Protein AF-A0A8H4XU23-F1 (afdb_monomer_lite)

Foldseek 3Di:
DDPPPVLDFPDFDDCVVDPPQVSVLSVLCRPSPPVSRDDPVVSCPRPVNVVVCVVPVPDDPPPPDDDDDDDDDDDDDDDDDDDDDDDD

Radius of gyration: 23.23 Å; chains: 1; bounding box: 46×49×55 Å

Secondary structure (DSSP, 8-state):
---TTS-PPPPPPPTTTS-HHHHHHHHHHT-SSTTTSPPHHHHHTSHHHHHHHHHH-S------------------------------

pLDDT: mean 75.39, std 20.47, range [39.84, 98.0]

Sequence (88 aa):
MYNIAQGNQPQLPTREQLSDIGIDFLSRCFERDPLKRPTAAELLQHEWIVSIRNQVVVEPQTPVSDAGSSTASNSSAASSRHNSSTYL

Structure (mmCIF, N/CA/C/O backbone):
data_AF-A0A8H4XU23-F1
#
_entry.id   AF-A0A8H4XU23-F1
#
loop_
_atom_site.group_PDB
_atom_site.id
_atom_site.type_symbol
_atom_site.label_atom_id
_atom_site.label_alt_id
_atom_site.label_comp_id
_atom_site.label_asym_id
_atom_site.label_entity_id
_atom_site.label_seq_id
_atom_site.pdbx_PDB_ins_code
_atom_site.Cartn_x
_atom_site.Cartn_y
_atom_site.Cartn_z
_atom_site.occupancy
_atom_site.B_iso_or_equiv
_atom_site.auth_seq_id
_atom_site.auth_comp_id
_atom_site.auth_asym_id
_atom_site.auth_atom_id
_atom_site.pdbx_PDB_model_num
ATOM 1 N N . MET A 1 1 ? 17.415 18.266 5.799 1.00 55.78 1 MET A N 1
ATOM 2 C CA . MET A 1 1 ? 18.358 17.420 5.034 1.00 55.78 1 MET A CA 1
ATOM 3 C C . MET A 1 1 ? 17.516 16.622 4.041 1.00 55.78 1 MET A C 1
ATOM 5 O O . MET A 1 1 ? 16.539 16.025 4.473 1.00 55.78 1 MET A O 1
ATOM 9 N N . TYR A 1 2 ? 17.763 16.737 2.732 1.00 57.75 2 TYR A N 1
ATOM 10 C CA . TYR A 1 2 ? 16.886 16.170 1.696 1.00 57.75 2 TYR A CA 1
ATOM 11 C C . TYR A 1 2 ? 17.295 14.719 1.386 1.00 57.75 2 TYR A C 1
ATOM 13 O O . TYR A 1 2 ? 18.357 14.494 0.819 1.00 57.75 2 TYR A O 1
ATOM 21 N N . ASN A 1 3 ? 16.457 13.739 1.744 1.00 66.88 3 ASN A N 1
ATOM 22 C CA . ASN A 1 3 ? 16.723 12.295 1.578 1.00 66.88 3 ASN A CA 1
ATOM 23 C C . ASN A 1 3 ? 16.358 11.749 0.182 1.00 66.88 3 ASN A C 1
ATOM 25 O O . ASN A 1 3 ? 16.151 10.547 0.008 1.00 66.88 3 ASN A O 1
ATOM 29 N N . ILE A 1 4 ? 16.233 12.619 -0.820 1.00 63.06 4 ILE A N 1
ATOM 30 C CA . ILE A 1 4 ? 15.853 12.206 -2.172 1.00 63.06 4 ILE A CA 1
ATOM 31 C C . ILE A 1 4 ? 16.989 11.392 -2.821 1.00 63.06 4 ILE A C 1
ATOM 33 O O . ILE A 1 4 ? 18.157 11.752 -2.715 1.00 63.06 4 ILE A O 1
ATOM 37 N N . ALA A 1 5 ? 16.638 10.275 -3.468 1.00 60.03 5 ALA A N 1
ATOM 38 C CA . ALA A 1 5 ? 17.527 9.373 -4.222 1.00 60.03 5 ALA A CA 1
ATOM 39 C C . ALA A 1 5 ? 18.583 8.547 -3.444 1.00 60.03 5 ALA A C 1
ATOM 41 O O . ALA A 1 5 ? 19.261 7.728 -4.054 1.00 60.03 5 ALA A O 1
ATOM 42 N N . GLN A 1 6 ? 18.684 8.655 -2.113 1.00 67.69 6 GLN A N 1
ATOM 43 C CA . GLN A 1 6 ? 19.620 7.846 -1.295 1.00 67.69 6 GLN A CA 1
ATOM 44 C C . GLN A 1 6 ? 19.172 6.384 -1.101 1.00 67.69 6 GLN A C 1
ATOM 46 O O . GLN A 1 6 ? 19.807 5.621 -0.381 1.00 67.69 6 GLN A O 1
ATOM 51 N N . GLY A 1 7 ? 18.032 5.996 -1.681 1.00 67.56 7 GLY A N 1
ATOM 52 C CA . GLY A 1 7 ? 17.491 4.650 -1.542 1.00 67.56 7 GLY A CA 1
ATOM 53 C C . GLY A 1 7 ? 17.074 4.294 -0.117 1.00 67.56 7 GLY A C 1
ATOM 54 O O . GLY A 1 7 ? 16.831 3.123 0.132 1.00 67.56 7 GLY A O 1
ATOM 55 N N . ASN A 1 8 ? 16.973 5.249 0.814 1.00 74.19 8 ASN A N 1
ATOM 56 C CA . ASN A 1 8 ? 16.493 5.013 2.175 1.00 74.19 8 ASN A CA 1
ATOM 57 C C . ASN A 1 8 ? 14.961 4.960 2.201 1.00 74.19 8 ASN A C 1
ATOM 59 O O . ASN A 1 8 ? 14.293 5.871 1.713 1.00 74.19 8 ASN A O 1
ATOM 63 N N . GLN A 1 9 ? 14.413 3.887 2.774 1.00 73.00 9 GLN A N 1
ATOM 64 C CA . GLN A 1 9 ? 12.979 3.734 2.999 1.00 73.00 9 GLN A CA 1
ATOM 65 C C . GLN A 1 9 ? 12.523 4.829 3.974 1.00 73.00 9 GLN A C 1
ATOM 67 O O . GLN A 1 9 ? 13.233 5.075 4.956 1.00 73.00 9 GLN A O 1
ATOM 72 N N . PRO A 1 10 ? 11.369 5.480 3.755 1.00 82.00 10 PRO A N 1
ATOM 73 C CA . PRO A 1 10 ? 10.761 6.278 4.811 1.00 82.00 10 PRO A CA 1
ATOM 74 C C . PRO A 1 10 ? 10.527 5.414 6.055 1.00 82.00 10 PRO A C 1
ATOM 76 O O . PRO A 1 10 ? 10.232 4.223 5.950 1.00 82.00 10 PRO A O 1
ATOM 79 N N . GLN A 1 11 ? 10.665 6.028 7.230 1.00 86.62 11 GLN A N 1
ATOM 80 C CA . GLN A 1 11 ? 10.303 5.370 8.481 1.00 86.62 11 GLN A CA 1
ATOM 81 C C . GLN A 1 11 ? 8.798 5.096 8.483 1.00 86.62 11 GLN A C 1
ATOM 83 O O . GLN A 1 11 ? 8.007 5.989 8.169 1.00 86.62 11 GLN A O 1
ATOM 88 N N . LEU A 1 12 ? 8.416 3.863 8.813 1.00 89.50 12 LEU A N 1
ATOM 89 C CA . LEU A 1 12 ? 7.012 3.491 8.949 1.00 89.50 12 LEU A CA 1
ATOM 90 C C . LEU A 1 12 ? 6.440 4.044 10.266 1.00 89.50 12 LEU A C 1
ATOM 92 O O . LEU A 1 12 ? 7.179 4.166 11.247 1.00 89.50 12 LEU A O 1
ATOM 96 N N . PRO A 1 13 ? 5.139 4.384 10.299 1.00 93.12 13 PRO A N 1
ATOM 97 C CA . PRO A 1 13 ? 4.467 4.794 11.527 1.00 93.12 13 PRO A CA 1
ATOM 98 C C . PRO A 1 13 ? 4.453 3.661 12.560 1.00 93.12 13 PRO A C 1
ATOM 100 O O . PRO A 1 13 ? 4.550 2.480 12.213 1.00 93.12 13 PRO A O 1
ATOM 103 N N . THR A 1 14 ? 4.308 4.018 13.835 1.00 93.06 14 THR A N 1
ATOM 104 C CA . THR A 1 14 ? 4.164 3.029 14.911 1.00 93.06 14 THR A CA 1
ATOM 105 C C . THR A 1 14 ? 2.739 2.464 14.962 1.00 93.06 14 THR A C 1
ATOM 107 O O . THR A 1 14 ? 1.808 3.030 14.382 1.00 93.06 14 THR A O 1
ATOM 110 N N . ARG A 1 15 ? 2.545 1.344 15.673 1.00 91.50 15 ARG A N 1
ATOM 111 C CA . ARG A 1 15 ? 1.244 0.650 15.771 1.00 91.50 15 ARG A CA 1
ATOM 112 C C . ARG A 1 15 ? 0.156 1.480 16.458 1.00 91.50 15 ARG A C 1
ATOM 114 O O . ARG A 1 15 ? -1.029 1.237 16.264 1.00 91.50 15 ARG A O 1
ATOM 121 N N . GLU A 1 16 ? 0.550 2.473 17.247 1.00 93.62 16 GLU A N 1
ATOM 122 C CA . GLU A 1 16 ? -0.355 3.418 17.901 1.00 93.62 16 GLU A CA 1
ATOM 123 C C . GLU A 1 16 ? -0.866 4.491 16.927 1.00 93.62 16 GLU A C 1
ATOM 125 O O . GLU A 1 16 ? -1.924 5.073 17.149 1.00 93.62 16 GLU A O 1
ATOM 130 N N . GLN A 1 17 ? -0.120 4.762 15.852 1.00 94.19 17 GLN A N 1
ATOM 131 C CA . GLN A 1 17 ? -0.469 5.752 14.828 1.00 94.19 17 GLN A CA 1
ATOM 132 C C . GLN A 1 17 ? -1.249 5.132 13.669 1.00 94.19 17 GLN A C 1
ATOM 134 O O . GLN A 1 17 ? -2.033 5.819 13.013 1.00 94.19 17 GLN A O 1
ATOM 139 N N . LEU A 1 18 ? -1.012 3.849 13.388 1.00 94.38 18 LEU A N 1
ATOM 140 C CA . LEU A 1 18 ? -1.642 3.141 12.288 1.00 94.38 18 LEU A CA 1
ATOM 141 C C . LEU A 1 18 ? -1.847 1.666 12.633 1.00 94.38 18 LEU A C 1
ATOM 143 O O . LEU A 1 18 ? -0.955 1.009 13.159 1.00 94.38 18 LEU A O 1
ATOM 147 N N . SER A 1 19 ? -3.014 1.130 12.272 1.00 95.56 19 SER A N 1
ATOM 148 C CA . SER A 1 19 ? -3.311 -0.300 12.405 1.00 95.56 19 SER A CA 1
ATOM 149 C C . SER A 1 19 ? -2.279 -1.172 11.682 1.00 95.56 19 SER A C 1
ATOM 151 O O . SER A 1 19 ? -1.798 -0.779 10.617 1.00 95.56 19 SER A O 1
ATOM 153 N N . ASP A 1 20 ? -2.055 -2.396 12.168 1.00 96.12 20 ASP A N 1
ATOM 154 C CA . ASP A 1 20 ? -1.136 -3.373 11.560 1.00 96.12 20 ASP A CA 1
ATOM 155 C C . ASP A 1 20 ? -1.371 -3.562 10.049 1.00 96.12 20 ASP A C 1
ATOM 157 O O . ASP A 1 20 ? -0.424 -3.586 9.266 1.00 96.12 20 ASP A O 1
ATOM 161 N N . ILE A 1 21 ? -2.634 -3.606 9.613 1.00 96.75 21 ILE A N 1
ATOM 162 C CA . ILE A 1 21 ? -2.992 -3.768 8.195 1.00 96.75 21 ILE A CA 1
ATOM 163 C C . ILE A 1 21 ? -2.689 -2.521 7.347 1.00 96.75 21 ILE A C 1
ATOM 165 O O . ILE A 1 21 ? -2.399 -2.621 6.157 1.00 96.75 21 ILE A O 1
ATOM 169 N N . GLY A 1 22 ? -2.718 -1.338 7.960 1.00 96.00 22 GLY A N 1
ATOM 170 C CA . GLY A 1 22 ? -2.297 -0.094 7.318 1.00 96.00 22 GLY A CA 1
ATOM 171 C C . GLY A 1 22 ? -0.778 0.003 7.208 1.00 96.00 22 GLY A C 1
ATOM 172 O O . GLY A 1 22 ? -0.260 0.463 6.192 1.00 96.00 22 GLY A O 1
ATOM 173 N N . ILE A 1 23 ? -0.052 -0.487 8.216 1.00 96.75 23 ILE A N 1
ATOM 174 C CA . ILE A 1 23 ? 1.410 -0.597 8.15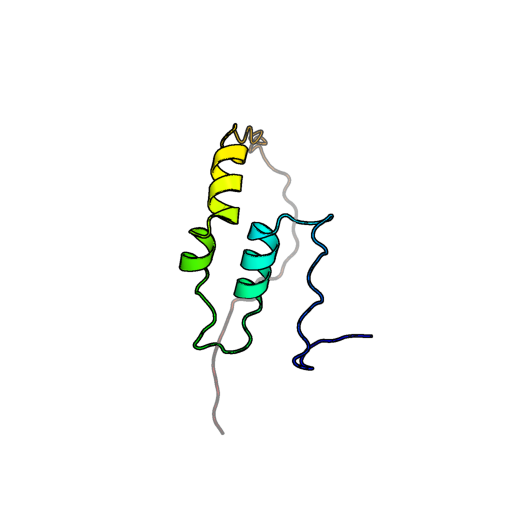6 1.00 96.75 23 ILE A CA 1
ATOM 175 C C . ILE A 1 23 ? 1.818 -1.580 7.047 1.00 96.75 23 ILE A C 1
ATOM 177 O O . ILE A 1 23 ? 2.720 -1.260 6.272 1.00 96.75 23 ILE A O 1
ATOM 181 N N . ASP A 1 24 ? 1.122 -2.716 6.900 1.00 96.56 24 ASP A N 1
ATOM 182 C CA . ASP A 1 24 ? 1.352 -3.664 5.794 1.00 96.56 24 ASP A CA 1
ATOM 183 C C . ASP A 1 24 ? 1.144 -3.004 4.422 1.00 96.56 24 ASP A C 1
ATOM 185 O O . ASP A 1 24 ? 1.999 -3.104 3.539 1.00 96.56 24 ASP A O 1
ATOM 189 N N . PHE A 1 25 ? 0.062 -2.234 4.262 1.00 97.19 25 PHE A N 1
ATOM 190 C CA . PHE A 1 25 ? -0.189 -1.479 3.033 1.00 97.19 25 PHE A CA 1
ATOM 191 C C . PHE A 1 25 ? 0.959 -0.515 2.692 1.00 97.19 25 PHE A C 1
ATOM 193 O O . PHE A 1 25 ? 1.420 -0.477 1.548 1.00 97.19 25 PHE A O 1
ATOM 200 N N . LEU A 1 26 ? 1.450 0.252 3.673 1.00 95.81 26 LEU A N 1
ATOM 201 C CA . LEU A 1 26 ? 2.579 1.164 3.468 1.00 95.81 26 LEU A CA 1
ATOM 202 C C . LEU A 1 26 ? 3.865 0.411 3.122 1.00 95.81 26 LEU A C 1
ATOM 204 O O . LEU A 1 26 ? 4.587 0.829 2.216 1.00 95.81 26 LEU A O 1
ATOM 208 N N . SER A 1 27 ? 4.127 -0.716 3.784 1.00 94.19 27 SER A N 1
ATOM 209 C CA . SER A 1 27 ? 5.271 -1.575 3.472 1.00 94.19 27 SER A CA 1
ATOM 210 C C . SER A 1 27 ? 5.247 -2.016 2.005 1.00 94.19 27 SER A C 1
ATOM 212 O O . SER A 1 27 ? 6.253 -1.895 1.308 1.00 94.19 27 SER A O 1
ATOM 214 N N . ARG A 1 28 ? 4.080 -2.429 1.492 1.00 95.25 28 ARG A N 1
ATOM 215 C CA . ARG A 1 28 ? 3.886 -2.786 0.075 1.00 95.25 28 ARG A CA 1
ATOM 216 C C . ARG A 1 28 ? 4.084 -1.601 -0.869 1.00 95.25 28 ARG A C 1
ATOM 218 O O . ARG A 1 28 ? 4.700 -1.746 -1.922 1.00 95.25 28 ARG A O 1
ATOM 225 N N . CYS A 1 29 ? 3.596 -0.416 -0.498 1.00 94.81 29 CYS A N 1
ATOM 226 C CA . CYS A 1 29 ? 3.770 0.802 -1.298 1.00 94.81 29 CYS A CA 1
ATOM 227 C C . CYS A 1 29 ? 5.245 1.178 -1.477 1.00 94.81 29 CYS A C 1
ATOM 229 O O . CYS A 1 29 ? 5.618 1.742 -2.515 1.00 94.81 29 CYS A O 1
ATOM 231 N N . PHE A 1 30 ? 6.056 0.870 -0.465 1.00 92.44 30 PHE A N 1
ATOM 232 C CA . PHE A 1 30 ? 7.479 1.161 -0.402 1.00 92.44 30 PHE A CA 1
ATOM 233 C C . PHE A 1 30 ? 8.369 -0.017 -0.816 1.00 92.44 30 PHE A C 1
ATOM 235 O O . PHE A 1 30 ? 9.581 0.075 -0.646 1.00 92.44 30 PHE A O 1
ATOM 242 N N . GLU A 1 31 ? 7.834 -1.088 -1.404 1.00 93.25 31 GLU A N 1
ATOM 243 C CA . GLU A 1 31 ? 8.667 -2.164 -1.946 1.00 93.25 31 GLU A CA 1
ATOM 244 C C . GLU A 1 31 ? 9.728 -1.593 -2.907 1.00 93.25 31 GLU A C 1
ATOM 246 O O . GLU A 1 31 ? 9.415 -0.852 -3.848 1.00 93.25 31 GLU A O 1
ATOM 251 N N . ARG A 1 32 ? 11.002 -1.879 -2.610 1.00 90.00 32 ARG A N 1
ATOM 252 C CA . ARG A 1 32 ? 12.147 -1.320 -3.341 1.00 90.00 32 ARG A CA 1
ATOM 253 C C . ARG A 1 32 ? 12.365 -2.032 -4.658 1.00 90.00 32 ARG A C 1
ATOM 255 O O . ARG A 1 32 ? 12.793 -1.394 -5.617 1.00 90.00 32 ARG A O 1
ATOM 262 N N . ASP A 1 33 ? 12.136 -3.339 -4.677 1.00 92.00 33 ASP A N 1
ATOM 263 C CA . ASP A 1 33 ? 12.282 -4.135 -5.883 1.00 92.00 33 ASP A CA 1
ATOM 264 C C . ASP A 1 33 ? 11.088 -3.852 -6.811 1.00 92.00 33 ASP A C 1
ATOM 266 O O . ASP A 1 33 ? 9.958 -4.229 -6.489 1.00 92.00 33 ASP A O 1
ATOM 270 N N . PRO A 1 34 ? 11.293 -3.200 -7.970 1.00 92.19 34 PRO A N 1
ATOM 271 C CA . PRO A 1 34 ? 10.194 -2.848 -8.861 1.00 92.19 34 PRO A CA 1
ATOM 272 C C . PRO A 1 34 ? 9.462 -4.075 -9.413 1.00 92.19 34 PRO A C 1
ATOM 274 O O . PRO A 1 34 ? 8.303 -3.949 -9.790 1.00 92.19 34 PRO A O 1
ATOM 277 N N . LEU A 1 35 ? 10.107 -5.248 -9.449 1.00 95.62 35 LEU A N 1
ATOM 278 C CA . LEU A 1 35 ? 9.480 -6.491 -9.903 1.00 95.62 35 LEU A CA 1
ATOM 279 C C . LEU A 1 35 ? 8.571 -7.111 -8.836 1.00 95.62 35 LEU A C 1
ATOM 281 O O . LEU A 1 35 ? 7.686 -7.892 -9.172 1.00 95.62 35 LEU A O 1
ATOM 285 N N . LYS A 1 36 ? 8.782 -6.772 -7.559 1.00 95.75 36 LYS A N 1
ATOM 286 C CA . LYS A 1 36 ? 7.936 -7.206 -6.435 1.00 95.75 36 LYS A CA 1
ATOM 287 C C . LYS A 1 36 ? 6.906 -6.160 -6.040 1.00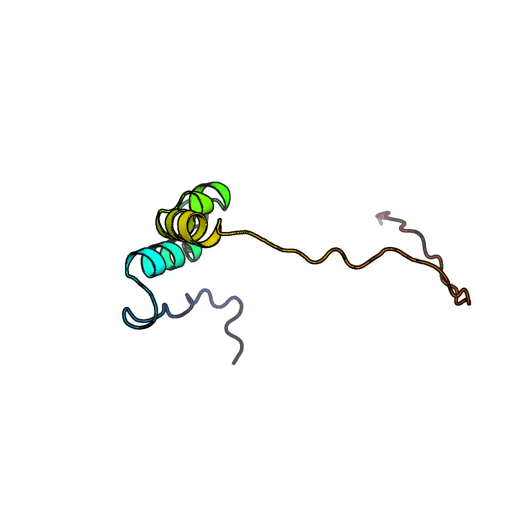 95.75 36 LYS A C 1
ATOM 289 O O . LYS A 1 36 ? 5.936 -6.490 -5.359 1.00 95.75 36 LYS A O 1
ATOM 294 N N . ARG A 1 37 ? 7.128 -4.901 -6.423 1.00 96.69 37 ARG A N 1
ATOM 295 C CA . ARG A 1 37 ? 6.258 -3.791 -6.058 1.00 96.69 37 ARG A CA 1
ATOM 296 C C . ARG A 1 37 ? 4.886 -3.972 -6.711 1.00 96.69 37 ARG A C 1
ATOM 298 O O . ARG A 1 37 ? 4.806 -3.968 -7.939 1.00 96.69 37 ARG A O 1
ATOM 305 N N . PRO A 1 38 ? 3.809 -4.080 -5.917 1.00 97.75 38 PRO A N 1
ATOM 306 C CA . PRO A 1 38 ? 2.475 -4.216 -6.471 1.00 97.75 38 PRO A CA 1
ATOM 307 C C . PRO A 1 38 ? 2.088 -2.967 -7.260 1.00 97.75 38 PRO A C 1
ATOM 309 O O . PRO A 1 38 ? 2.483 -1.836 -6.952 1.00 97.75 38 PRO A O 1
ATOM 312 N N . THR A 1 39 ? 1.279 -3.184 -8.283 1.00 98.00 39 THR A N 1
ATOM 313 C CA . THR A 1 39 ? 0.677 -2.130 -9.086 1.00 98.00 39 THR A CA 1
ATOM 314 C C . THR A 1 39 ? -0.318 -1.315 -8.262 1.00 98.00 39 THR A C 1
ATOM 316 O O . THR A 1 39 ? -0.858 -1.762 -7.249 1.00 98.00 39 THR A O 1
ATOM 319 N N . ALA A 1 40 ? -0.618 -0.102 -8.731 1.00 96.62 40 ALA A N 1
ATOM 320 C CA . ALA A 1 40 ? -1.651 0.726 -8.114 1.00 96.62 40 ALA A CA 1
ATOM 321 C C . ALA A 1 40 ? -3.020 0.026 -8.102 1.00 96.62 40 ALA A C 1
ATOM 323 O O . ALA A 1 40 ? -3.757 0.153 -7.129 1.00 96.62 40 ALA A O 1
ATOM 324 N N . ALA A 1 41 ? -3.339 -0.733 -9.159 1.00 97.06 41 ALA A N 1
ATOM 325 C CA . ALA A 1 41 ? -4.557 -1.526 -9.212 1.00 97.06 41 ALA A CA 1
ATOM 326 C C . ALA A 1 41 ? -4.585 -2.528 -8.052 1.00 97.06 41 ALA A C 1
ATOM 328 O O . ALA A 1 41 ? -5.497 -2.448 -7.242 1.00 97.06 41 ALA A O 1
ATOM 329 N N . GLU A 1 42 ? -3.557 -3.361 -7.894 1.00 97.62 42 GLU A N 1
ATOM 330 C CA . GLU A 1 42 ? -3.481 -4.353 -6.809 1.00 97.62 42 GLU A CA 1
ATOM 331 C C . GLU A 1 42 ? -3.534 -3.710 -5.415 1.00 97.62 42 GLU A C 1
ATOM 333 O O . GLU A 1 42 ? -4.237 -4.193 -4.528 1.00 97.62 42 GLU A O 1
ATOM 338 N N . LEU A 1 43 ? -2.852 -2.576 -5.219 1.00 97.56 43 LEU A N 1
ATOM 339 C CA . LEU A 1 43 ? -2.887 -1.825 -3.960 1.00 97.56 43 LEU A CA 1
ATOM 340 C C . LEU A 1 43 ? -4.298 -1.321 -3.614 1.00 97.56 43 LEU A C 1
ATOM 342 O O . LEU A 1 43 ? -4.677 -1.330 -2.445 1.00 97.56 43 LEU A O 1
ATOM 346 N N . LEU A 1 44 ? -5.110 -0.932 -4.602 1.00 96.19 44 LEU A N 1
ATOM 347 C CA . LEU A 1 44 ? -6.499 -0.512 -4.371 1.00 96.19 44 LEU A CA 1
ATOM 348 C C . LEU A 1 44 ? -7.412 -1.661 -3.912 1.00 96.19 44 LEU A C 1
ATOM 350 O O . LEU A 1 44 ? -8.464 -1.391 -3.336 1.00 96.19 44 LEU A O 1
ATOM 354 N N . GLN A 1 45 ? -7.037 -2.923 -4.151 1.00 96.81 45 GLN A N 1
ATOM 355 C CA . GLN A 1 45 ? -7.744 -4.093 -3.613 1.00 96.81 45 GLN A CA 1
ATOM 356 C C . GLN A 1 45 ? -7.268 -4.497 -2.210 1.00 96.81 45 GLN A C 1
ATOM 358 O O . GLN A 1 45 ? -7.834 -5.417 -1.628 1.00 96.81 45 GLN A O 1
ATOM 363 N N . HIS A 1 46 ? -6.251 -3.841 -1.647 1.00 97.81 46 HIS A N 1
ATOM 364 C CA . HIS A 1 46 ? -5.755 -4.183 -0.320 1.00 97.81 46 HIS A CA 1
ATOM 365 C C . HIS A 1 46 ? -6.833 -3.966 0.752 1.00 97.81 46 HIS A C 1
ATOM 367 O O . HIS A 1 46 ? -7.497 -2.929 0.770 1.00 97.81 46 HIS A O 1
ATOM 373 N N . GLU A 1 47 ? -6.949 -4.902 1.695 1.00 96.19 47 GLU A N 1
ATOM 374 C CA . GLU A 1 47 ? -7.952 -4.902 2.773 1.00 96.19 47 GLU A CA 1
ATOM 375 C C . GLU A 1 47 ? -8.038 -3.563 3.525 1.00 96.19 47 GLU A C 1
ATOM 377 O O . GLU A 1 47 ? -9.124 -3.069 3.838 1.00 96.19 47 GLU A O 1
ATOM 382 N N . TRP A 1 48 ? -6.892 -2.914 3.756 1.00 96.31 48 TRP A N 1
ATOM 383 C CA . TRP A 1 48 ? -6.863 -1.594 4.389 1.00 96.31 48 TRP A CA 1
ATOM 384 C C . TRP A 1 48 ? -7.610 -0.524 3.570 1.00 96.31 48 TRP A C 1
ATOM 386 O O . TRP A 1 48 ? -8.423 0.206 4.124 1.00 96.31 48 TRP A O 1
ATOM 396 N N . ILE A 1 49 ? -7.429 -0.473 2.246 1.00 95.38 49 ILE A N 1
ATOM 397 C CA . ILE A 1 49 ? -8.142 0.474 1.372 1.00 95.38 49 ILE A CA 1
ATOM 398 C C . ILE A 1 49 ? -9.621 0.102 1.235 1.00 95.38 49 ILE A C 1
ATOM 400 O O . ILE A 1 49 ? -10.491 0.973 1.306 1.00 95.38 49 ILE A O 1
ATOM 404 N N . VAL A 1 50 ? -9.922 -1.186 1.067 1.00 94.75 50 VAL A N 1
ATOM 405 C CA . VAL A 1 50 ? -11.300 -1.676 0.922 1.00 94.75 50 VAL A CA 1
ATOM 406 C C . VAL A 1 50 ? -12.123 -1.365 2.173 1.00 94.75 50 VAL A C 1
ATOM 408 O O . VAL A 1 50 ? -13.248 -0.873 2.062 1.00 94.75 50 VAL A O 1
ATOM 411 N N . SER A 1 51 ? -11.552 -1.576 3.362 1.00 92.31 51 SER A N 1
ATOM 412 C CA . SER A 1 51 ? -12.214 -1.258 4.631 1.00 92.31 51 SER A CA 1
ATOM 413 C C . SER A 1 51 ? -12.504 0.239 4.785 1.00 92.31 51 SER A C 1
ATOM 415 O O . SER A 1 51 ? -13.600 0.591 5.218 1.00 92.31 51 SER A O 1
ATOM 417 N N . ILE A 1 52 ? -11.590 1.120 4.356 1.00 90.69 52 ILE A N 1
ATOM 418 C CA . ILE A 1 52 ? -11.814 2.574 4.337 1.00 90.69 52 ILE A CA 1
ATOM 419 C C . ILE A 1 52 ? -12.933 2.931 3.359 1.00 90.69 52 ILE A C 1
ATOM 421 O O . ILE A 1 52 ? -13.838 3.677 3.720 1.00 90.69 52 ILE A O 1
ATOM 425 N N . ARG A 1 53 ? -12.935 2.378 2.139 1.00 88.81 53 ARG A N 1
ATOM 426 C CA . ARG A 1 53 ? -13.996 2.651 1.154 1.00 88.81 53 ARG A CA 1
ATOM 427 C C . ARG A 1 53 ? -15.370 2.284 1.705 1.00 88.81 53 ARG A C 1
ATOM 429 O O . ARG A 1 53 ? -16.306 3.060 1.569 1.00 88.81 53 ARG A O 1
ATOM 436 N N . ASN A 1 54 ? -15.482 1.139 2.371 1.00 86.50 54 ASN A N 1
ATOM 437 C CA . ASN A 1 54 ? -16.742 0.706 2.970 1.00 86.50 54 ASN A CA 1
ATOM 438 C C . ASN A 1 54 ? -17.213 1.640 4.100 1.00 86.50 54 ASN A C 1
ATOM 440 O O . ASN A 1 54 ? -18.414 1.769 4.308 1.00 86.50 54 ASN A O 1
ATOM 444 N N . GLN A 1 55 ? -16.292 2.311 4.797 1.00 81.06 55 GLN A N 1
ATOM 445 C CA . GLN A 1 55 ? -16.610 3.296 5.837 1.00 81.06 55 GLN A CA 1
ATOM 446 C C . GLN A 1 55 ? -16.919 4.693 5.268 1.00 81.06 55 GLN A C 1
ATOM 448 O O . GLN A 1 55 ? -17.739 5.413 5.828 1.00 81.06 55 GLN A O 1
ATOM 453 N N . VAL A 1 56 ? -16.285 5.078 4.155 1.00 73.44 56 VAL A N 1
ATOM 454 C CA . VAL A 1 56 ? -16.362 6.427 3.557 1.00 73.44 56 VAL A CA 1
ATOM 455 C C . VAL A 1 56 ? -17.489 6.566 2.520 1.00 73.44 56 VAL A C 1
ATOM 457 O O . VAL A 1 56 ? -17.857 7.678 2.165 1.00 73.44 56 VAL A O 1
ATOM 460 N N . VAL A 1 57 ? -18.117 5.472 2.072 1.00 58.94 57 VAL A N 1
ATOM 461 C CA . VAL A 1 57 ? -19.292 5.496 1.161 1.00 58.94 57 VAL A CA 1
ATOM 462 C C . VAL A 1 57 ? -20.561 6.103 1.806 1.00 58.94 57 VAL A C 1
ATOM 464 O O . VAL A 1 57 ? -21.615 6.176 1.176 1.00 58.94 57 VAL A O 1
ATOM 467 N N . VAL A 1 58 ? -20.463 6.661 3.016 1.00 56.19 58 VAL A N 1
ATOM 468 C CA . VAL A 1 58 ? -21.423 7.647 3.532 1.00 56.19 58 VAL A CA 1
ATOM 469 C C . VAL A 1 58 ? -21.179 9.002 2.834 1.00 56.19 58 VAL A C 1
ATOM 471 O O . VAL A 1 58 ? -20.540 9.892 3.374 1.00 56.19 58 VAL A O 1
ATOM 474 N N . GLU A 1 59 ? -21.682 9.101 1.600 1.00 55.44 59 GLU A N 1
ATOM 475 C CA . GLU A 1 59 ? -22.112 10.312 0.876 1.00 55.44 59 GLU A CA 1
ATOM 476 C C . GLU A 1 59 ? -21.108 11.473 0.642 1.00 55.44 59 GLU A C 1
ATOM 478 O O . GLU A 1 59 ? -20.818 12.257 1.545 1.00 55.44 59 GLU A O 1
ATOM 483 N N . PRO A 1 60 ? -20.687 11.743 -0.612 1.00 52.22 60 PRO A N 1
ATOM 484 C CA . PRO A 1 60 ? -20.179 13.059 -0.968 1.00 52.22 60 PRO A CA 1
ATOM 485 C C . PRO A 1 60 ? -21.354 13.996 -1.294 1.00 52.22 60 PRO A C 1
ATOM 487 O O . PRO A 1 60 ? -21.828 14.047 -2.428 1.00 52.22 60 PRO A O 1
ATOM 490 N N . GLN A 1 61 ? -21.801 14.791 -0.319 1.00 49.16 61 GLN A N 1
ATOM 491 C CA . GLN A 1 61 ? -22.484 16.056 -0.612 1.00 49.16 61 GLN A CA 1
ATOM 492 C C . GLN A 1 61 ? -21.430 17.029 -1.159 1.00 49.16 61 GLN A C 1
ATOM 494 O O . GLN A 1 61 ? -20.866 17.831 -0.419 1.00 49.16 61 GLN A O 1
ATOM 499 N N . THR A 1 62 ? -21.089 16.943 -2.443 1.00 63.31 62 THR A N 1
ATOM 500 C CA . THR A 1 62 ? -20.376 18.044 -3.100 1.00 63.31 62 THR A CA 1
ATOM 501 C C . THR A 1 62 ? -21.387 19.165 -3.336 1.00 63.31 62 THR A C 1
ATOM 503 O O . THR A 1 62 ? -22.278 18.968 -4.168 1.00 63.31 62 THR A O 1
ATOM 506 N N . PRO A 1 63 ? -21.311 20.328 -2.657 1.00 59.44 63 PRO A N 1
ATOM 507 C CA . PRO A 1 63 ? -22.110 21.468 -3.070 1.00 59.44 63 PRO A CA 1
ATOM 508 C C . PRO A 1 63 ? -21.660 21.857 -4.479 1.00 59.44 63 PRO A C 1
ATOM 510 O O . PRO A 1 63 ? -20.510 22.240 -4.702 1.00 59.44 63 PRO A O 1
ATOM 513 N N . VAL A 1 64 ? -22.564 21.713 -5.447 1.00 60.06 64 VAL A N 1
ATOM 514 C CA . VAL A 1 64 ? -22.391 22.282 -6.781 1.00 60.06 64 VAL A CA 1
ATOM 515 C C . VAL A 1 64 ? -22.293 23.797 -6.615 1.00 60.06 64 VAL A C 1
ATOM 517 O O . VAL A 1 64 ? -23.242 24.448 -6.191 1.00 60.06 64 VAL A O 1
ATOM 520 N N . SER A 1 65 ? -21.114 24.364 -6.865 1.00 61.03 65 SER A N 1
ATOM 521 C CA . SER A 1 65 ? -20.988 25.815 -6.983 1.00 61.03 65 SER A CA 1
ATOM 522 C C . SER A 1 65 ? -21.471 26.208 -8.375 1.00 61.03 65 SER A C 1
ATOM 524 O O . SER A 1 65 ? -20.980 25.691 -9.378 1.00 61.03 65 SER A O 1
ATOM 526 N N . ASP A 1 66 ? -22.488 27.062 -8.385 1.00 57.28 66 ASP A N 1
ATOM 527 C CA . ASP A 1 66 ? -23.241 27.545 -9.538 1.00 57.28 66 ASP A CA 1
ATOM 528 C C . ASP A 1 66 ? -22.324 28.112 -10.639 1.00 57.28 66 ASP A C 1
ATOM 530 O O . ASP A 1 66 ? -21.422 28.916 -10.386 1.00 57.28 66 ASP A O 1
ATOM 534 N N . ALA A 1 67 ? -22.542 27.669 -11.876 1.00 62.84 67 ALA A N 1
ATOM 535 C CA . ALA A 1 67 ? -21.893 28.221 -13.052 1.00 62.84 67 ALA A CA 1
ATOM 536 C C . ALA A 1 67 ? -22.671 29.464 -13.520 1.00 62.84 67 ALA A C 1
ATOM 538 O O . ALA A 1 67 ? -23.718 29.327 -14.147 1.00 62.84 67 ALA A O 1
ATOM 539 N N . GLY A 1 68 ? -22.134 30.669 -13.279 1.00 46.03 68 GLY A N 1
ATOM 540 C CA . GLY A 1 68 ? -22.809 31.920 -13.655 1.00 46.03 68 GLY A CA 1
ATOM 541 C C . GLY A 1 68 ? -21.915 33.160 -13.829 1.00 46.03 68 GLY A C 1
ATOM 542 O O . GLY A 1 68 ? -21.799 33.977 -12.929 1.00 46.03 68 GLY A O 1
ATOM 543 N N . SER A 1 69 ? -21.370 33.315 -15.042 1.00 44.06 69 SER A N 1
ATOM 544 C CA . SER A 1 69 ? -21.219 34.559 -15.834 1.00 44.06 69 SER A CA 1
ATOM 545 C C . SER A 1 69 ? -20.314 35.753 -15.410 1.00 44.06 69 SER A C 1
ATOM 547 O O . SER A 1 69 ? -20.663 36.589 -14.588 1.00 44.06 69 SER A O 1
ATOM 549 N N . SER A 1 70 ? -19.240 35.914 -16.207 1.00 48.34 70 SER A N 1
ATOM 550 C CA . SER A 1 70 ? -18.762 37.123 -16.930 1.00 48.34 70 SER A CA 1
ATOM 551 C C . SER A 1 70 ? -18.291 38.407 -16.212 1.00 48.34 70 SER A C 1
ATOM 553 O O . SER A 1 70 ? -1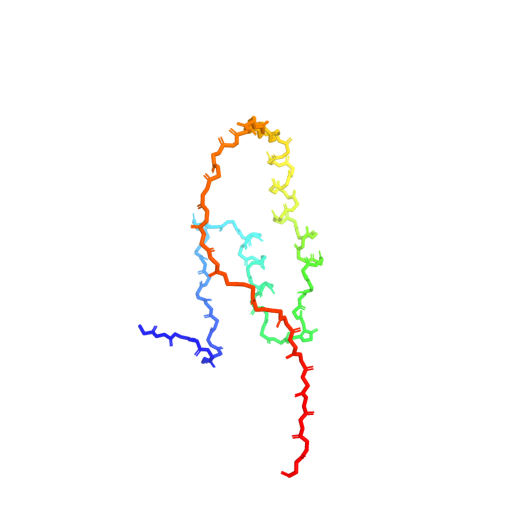9.112 39.253 -15.877 1.00 48.34 70 SER A O 1
ATOM 555 N N . THR A 1 71 ? -16.977 38.681 -16.305 1.00 39.84 71 THR A N 1
ATOM 556 C CA . THR A 1 71 ? -16.458 40.017 -16.682 1.00 39.84 71 THR A CA 1
ATOM 557 C C . THR A 1 71 ? -15.201 39.863 -17.547 1.00 39.84 71 THR A C 1
ATOM 559 O O . THR A 1 71 ? -14.201 39.291 -17.122 1.00 39.84 71 THR A O 1
ATOM 562 N N . ALA A 1 72 ? -15.260 40.342 -18.789 1.00 52.12 72 ALA A N 1
ATOM 563 C CA . ALA A 1 72 ? -14.147 40.357 -19.732 1.00 52.12 72 ALA A CA 1
ATOM 564 C C . ALA A 1 72 ? -13.172 41.506 -19.428 1.00 52.12 72 ALA A C 1
ATOM 566 O O . ALA A 1 72 ? -13.631 42.639 -19.302 1.00 52.12 72 ALA A O 1
ATOM 567 N N . SER A 1 73 ? -11.853 41.258 -19.400 1.00 40.47 73 SER A N 1
ATOM 568 C CA . SER A 1 73 ? -10.832 42.180 -19.952 1.00 40.47 73 SER A CA 1
ATOM 569 C C . SER A 1 73 ? -9.430 41.544 -20.045 1.00 40.47 73 SER A C 1
ATOM 571 O O . SER A 1 73 ? -8.818 41.178 -19.050 1.00 40.47 73 SER A O 1
ATOM 573 N N . ASN A 1 74 ? -8.958 41.440 -21.289 1.00 50.62 74 ASN A N 1
ATOM 574 C CA . ASN A 1 74 ? -7.596 41.354 -21.829 1.00 50.62 74 ASN A CA 1
ATOM 575 C C . ASN A 1 74 ? -6.373 41.182 -20.903 1.00 50.62 74 ASN A C 1
ATOM 577 O O . ASN A 1 74 ? -5.992 42.091 -20.171 1.00 50.62 74 ASN A O 1
ATOM 581 N N . SER A 1 75 ? -5.563 40.164 -21.208 1.00 42.81 75 SER A N 1
ATOM 582 C CA . SER A 1 75 ? -4.185 40.392 -21.685 1.00 42.81 75 SER A CA 1
ATOM 583 C C . SER A 1 75 ? -3.622 39.154 -22.394 1.00 42.81 75 SER A C 1
ATOM 585 O O . SER A 1 75 ? -3.904 38.007 -22.069 1.00 42.81 75 SER A O 1
ATOM 587 N N . SER A 1 76 ? -2.895 39.443 -23.463 1.00 48.12 76 SER A N 1
ATOM 588 C CA . SER A 1 76 ? -2.364 38.591 -24.520 1.00 48.12 76 SER A CA 1
ATOM 589 C C . SER A 1 76 ? -1.207 37.681 -24.102 1.00 48.12 76 SER A C 1
ATOM 591 O O . SER A 1 76 ? -0.257 38.170 -23.503 1.00 48.12 76 SER A O 1
ATOM 593 N N . ALA A 1 77 ? -1.218 36.428 -24.568 1.00 47.53 77 ALA A N 1
ATOM 594 C CA . ALA A 1 77 ? -0.073 35.769 -25.217 1.00 47.53 77 ALA A CA 1
ATOM 595 C C . ALA A 1 77 ? -0.480 34.351 -25.649 1.00 47.53 77 ALA A C 1
ATOM 59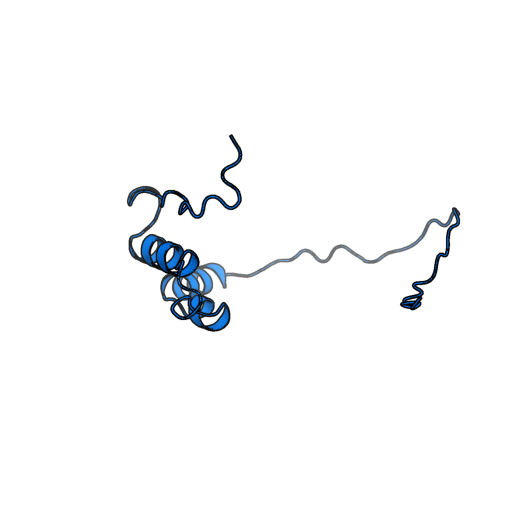7 O O . ALA A 1 77 ? -0.397 33.388 -24.890 1.00 47.53 77 ALA A O 1
ATOM 598 N N . ALA A 1 78 ? -0.935 34.227 -26.894 1.00 53.09 78 ALA A N 1
ATOM 599 C CA . ALA A 1 78 ? -0.961 32.944 -27.572 1.00 53.09 78 ALA A CA 1
ATOM 600 C C . ALA A 1 78 ? 0.486 32.553 -27.898 1.00 53.09 78 ALA A C 1
ATOM 602 O O . ALA A 1 78 ? 1.131 33.236 -28.686 1.00 53.09 78 ALA A O 1
ATOM 603 N N . SER A 1 79 ? 0.975 31.454 -27.330 1.00 48.66 79 SER A N 1
ATOM 604 C CA . SER A 1 79 ? 2.128 30.744 -27.887 1.00 48.66 79 SER A CA 1
ATOM 605 C C . SER A 1 79 ? 1.794 29.267 -27.966 1.00 48.66 79 SER A C 1
ATOM 607 O O . SER A 1 79 ? 1.797 28.525 -26.984 1.00 48.66 79 SER A O 1
ATOM 609 N N . SER A 1 80 ? 1.421 28.888 -29.183 1.00 54.38 80 SER A N 1
ATOM 610 C CA . SER A 1 80 ? 1.157 27.535 -29.626 1.00 54.38 80 SER A CA 1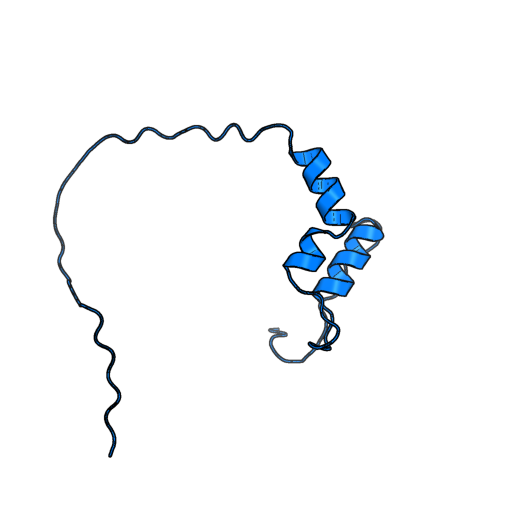
ATOM 611 C C . SER A 1 80 ? 2.371 26.637 -29.419 1.00 54.38 80 SER A C 1
ATOM 613 O O . SER A 1 80 ? 3.506 27.006 -29.714 1.00 54.38 80 SER A O 1
ATOM 615 N N . ARG A 1 81 ? 2.088 25.415 -28.982 1.00 55.03 81 ARG A N 1
ATOM 616 C 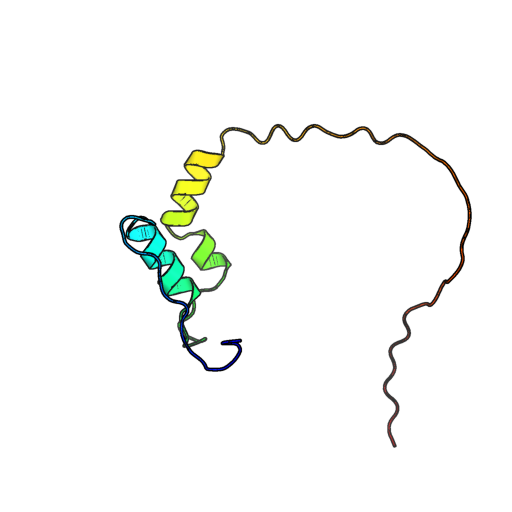CA . ARG A 1 81 ? 3.015 24.288 -28.921 1.00 55.03 81 ARG A CA 1
ATOM 617 C C . ARG A 1 81 ? 3.580 23.994 -30.317 1.00 55.03 81 ARG A C 1
ATOM 619 O O . ARG A 1 81 ? 2.812 23.707 -31.229 1.00 55.03 81 ARG A O 1
ATOM 626 N N . HIS A 1 82 ? 4.901 23.990 -30.454 1.00 54.38 82 HIS A N 1
ATOM 627 C CA . HIS A 1 82 ? 5.603 23.403 -31.594 1.00 54.38 82 HIS A CA 1
ATOM 628 C C . HIS A 1 82 ? 6.779 22.576 -31.062 1.00 54.38 82 HIS A C 1
ATOM 630 O O . HIS A 1 82 ? 7.741 23.092 -30.504 1.00 54.38 82 HIS A O 1
ATOM 636 N N . ASN A 1 83 ? 6.621 21.262 -31.191 1.00 52.94 83 ASN A N 1
ATOM 637 C CA . ASN A 1 83 ? 7.649 20.241 -31.065 1.00 52.94 83 ASN A CA 1
ATOM 638 C C . ASN A 1 83 ? 8.379 20.139 -32.411 1.00 52.94 83 ASN A C 1
ATOM 640 O O . ASN A 1 83 ? 7.680 20.021 -33.418 1.00 52.94 83 ASN A O 1
ATOM 644 N N . SER A 1 84 ? 9.717 20.145 -32.448 1.00 52.28 84 SER A N 1
ATOM 645 C CA . SER A 1 84 ? 10.540 19.513 -33.502 1.00 52.28 84 SER A CA 1
ATOM 646 C C . SER A 1 84 ? 12.022 19.475 -33.111 1.00 52.28 84 SER A C 1
ATOM 648 O O . SER A 1 84 ? 12.635 20.505 -32.847 1.00 52.28 84 SER A O 1
ATOM 650 N N . SER A 1 85 ? 12.582 18.265 -33.115 1.00 46.09 85 SER A N 1
ATOM 651 C CA . SER A 1 85 ? 14.016 17.974 -33.159 1.00 46.09 85 SER A CA 1
ATOM 652 C C . SER A 1 85 ? 14.637 18.475 -34.465 1.00 46.09 85 SER A C 1
ATOM 654 O O . SER A 1 85 ? 14.066 18.252 -35.529 1.00 46.09 85 SER A O 1
ATOM 656 N N . THR A 1 86 ? 15.844 19.037 -34.394 1.00 55.88 86 THR A N 1
ATOM 657 C CA . THR A 1 86 ? 16.707 19.247 -35.563 1.00 55.88 86 THR A CA 1
ATOM 658 C C . THR A 1 86 ? 18.072 18.638 -35.278 1.00 55.88 86 THR A C 1
ATOM 660 O O . THR A 1 86 ? 18.722 18.971 -34.290 1.00 55.88 86 THR A O 1
ATOM 663 N N . TYR A 1 87 ? 18.452 17.712 -36.153 1.00 42.06 87 TYR A N 1
ATOM 664 C CA . TYR A 1 87 ? 19.792 17.165 -36.308 1.00 42.06 87 TYR A CA 1
ATOM 665 C C . TYR A 1 87 ? 20.749 18.244 -36.825 1.00 42.06 87 TYR A C 1
ATOM 667 O O . TYR A 1 87 ? 20.378 18.969 -37.750 1.00 42.06 87 TYR A O 1
ATOM 675 N N . LEU A 1 88 ? 21.964 18.289 -36.272 1.00 45.66 88 LEU A N 1
ATOM 676 C CA . LEU A 1 88 ? 23.257 18.303 -36.979 1.00 45.66 88 LEU A CA 1
ATOM 677 C C . LEU A 1 88 ? 24.390 18.158 -35.956 1.00 45.66 88 LEU A C 1
ATOM 679 O O . LEU A 1 88 ? 24.390 18.926 -34.970 1.00 45.66 88 LEU A O 1
#